Protein AF-A0A2S4K8B6-F1 (afdb_monomer)

Radius of gyration: 14.67 Å; Cα contacts (8 Å, |Δi|>4): 84; chains: 1; bounding box: 37×28×41 Å

Mean predicted aligned error: 7.92 Å

Sequence (93 aa):
MTKEITNGEKALALLQAACAQMEPMTPAQLRDWQKRMGLTGRGAARLLGMSATAYLDRVNGKSYTTGQQITVSRVITLACTALEAVHIANSQR

Nearest PDB structures (foldseek):
  4yba-assembly1_A  TM=7.379E-01  e=1.547E-02  Klebsiella pneumoniae
  7fa3-assembly1_A  TM=6.774E-01  e=1.195E-01  Pseudomonas phage JBD30
  7fa3-assembly1_B  TM=6.709E-01  e=1.680E-01  Pseudomonas phage JBD30
  2ox6-assembly2_C  TM=7.249E-01  e=2.965E-01  Shewanella oneidensis MR-1
  7vjn-assembly1_B  TM=6.769E-01  e=2.965E-01  Pseudomonas phage JBD30

Foldseek 3Di:
DVVVVVLVVVLVVLLVVCVVDPDFDALVNLVVLCVVLVHDLCRLCVQLVHDSLVSVCRNVQARPVPRDGDTRDSVNSSSSSSVVSVSVSVVVD

Solvent-accessible surface area (backbone atoms only — not comparable to full-atom values): 5234 Å² total; per-residue (Å²): 116,71,70,61,55,55,52,51,53,52,48,49,50,54,49,49,56,48,66,76,64,59,68,50,42,49,30,66,55,52,49,50,50,36,58,76,70,72,45,51,68,60,55,47,12,58,75,70,75,47,54,49,65,66,41,49,22,33,50,67,30,30,34,83,89,77,67,43,77,36,77,42,48,54,68,56,38,48,52,52,51,52,52,49,50,53,49,57,64,57,77,75,112

Structure (mmCIF, N/CA/C/O backbone):
data_AF-A0A2S4K8B6-F1
#
_entry.id   AF-A0A2S4K8B6-F1
#
loop_
_atom_site.group_PDB
_atom_site.id
_atom_site.type_symbol
_atom_site.label_atom_id
_atom_site.label_alt_id
_atom_site.label_comp_id
_atom_site.label_asym_id
_atom_site.label_entity_id
_atom_site.label_seq_id
_atom_site.pdbx_PDB_ins_code
_atom_site.Cartn_x
_atom_site.Cartn_y
_atom_site.Cartn_z
_atom_site.occupancy
_atom_site.B_iso_or_equiv
_atom_site.auth_seq_id
_atom_site.auth_comp_id
_atom_site.auth_asym_id
_atom_site.auth_atom_id
_atom_site.pdbx_PDB_model_num
ATOM 1 N N . MET A 1 1 ? 23.864 2.541 -22.590 1.00 50.22 1 MET A N 1
ATOM 2 C CA . MET A 1 1 ? 24.136 3.475 -21.475 1.00 50.22 1 MET A CA 1
ATOM 3 C C . MET A 1 1 ? 23.161 4.650 -21.407 1.00 50.22 1 MET A C 1
ATOM 5 O O . MET A 1 1 ? 22.691 4.936 -20.322 1.00 50.22 1 MET A O 1
ATOM 9 N N . THR A 1 2 ? 22.777 5.296 -22.514 1.00 56.94 2 THR A N 1
ATOM 10 C CA . THR A 1 2 ? 21.913 6.500 -22.483 1.00 56.94 2 THR A CA 1
ATOM 11 C C . THR A 1 2 ? 20.467 6.245 -22.026 1.00 56.94 2 THR A C 1
ATOM 13 O O . THR A 1 2 ? 19.930 7.036 -21.265 1.00 56.94 2 THR A O 1
ATOM 16 N N . LYS A 1 3 ? 19.848 5.115 -22.411 1.00 58.12 3 LYS A N 1
ATOM 17 C CA . LYS A 1 3 ? 18.464 4.771 -22.007 1.00 58.12 3 LYS A CA 1
ATOM 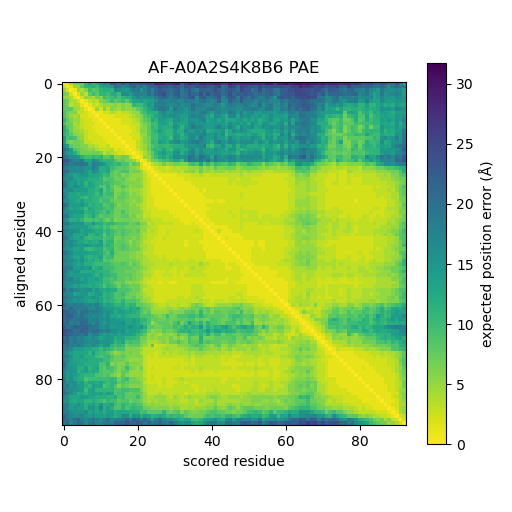18 C C . LYS A 1 3 ? 18.290 4.553 -20.496 1.00 58.12 3 LYS A C 1
ATOM 20 O O . LYS A 1 3 ? 17.244 4.890 -19.953 1.00 58.12 3 LYS A O 1
ATOM 25 N N . GLU A 1 4 ? 19.292 3.989 -19.823 1.00 55.41 4 GLU A N 1
ATOM 26 C CA . GLU A 1 4 ? 19.210 3.698 -18.382 1.00 55.41 4 GLU A CA 1
ATOM 27 C C . GLU A 1 4 ? 19.287 4.975 -17.540 1.00 55.41 4 GLU A C 1
ATOM 29 O O . GLU A 1 4 ? 18.562 5.100 -16.556 1.00 55.41 4 GLU A O 1
ATOM 34 N N . ILE A 1 5 ? 20.075 5.957 -17.990 1.00 60.12 5 ILE A N 1
ATOM 35 C CA . ILE A 1 5 ? 20.178 7.280 -17.360 1.00 60.12 5 ILE A CA 1
ATOM 36 C C . ILE A 1 5 ? 18.835 8.022 -17.465 1.00 60.12 5 ILE A C 1
ATOM 38 O O . ILE A 1 5 ? 18.325 8.519 -16.464 1.00 60.12 5 ILE A O 1
ATOM 42 N N . THR A 1 6 ? 18.186 7.993 -18.635 1.00 66.25 6 THR A N 1
ATOM 43 C CA . THR A 1 6 ? 16.878 8.644 -18.840 1.00 66.25 6 THR A CA 1
ATOM 44 C C . THR A 1 6 ? 15.751 8.003 -18.019 1.00 66.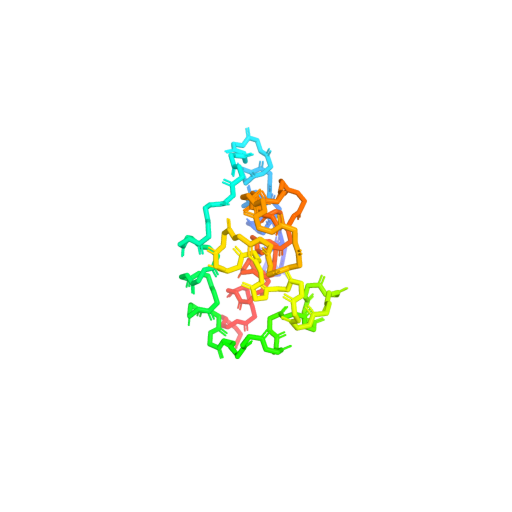25 6 THR A C 1
ATOM 46 O O . THR A 1 6 ? 14.835 8.693 -17.570 1.00 66.25 6 THR A O 1
ATOM 49 N N . ASN A 1 7 ? 15.794 6.684 -17.803 1.00 70.19 7 ASN A N 1
ATOM 50 C CA . ASN A 1 7 ? 14.804 5.993 -16.969 1.00 70.19 7 ASN A CA 1
ATOM 51 C C . ASN A 1 7 ? 14.981 6.330 -15.480 1.00 70.19 7 ASN A C 1
ATOM 53 O O . ASN A 1 7 ? 13.985 6.505 -14.777 1.00 70.19 7 ASN A O 1
ATOM 57 N N . GLY A 1 8 ? 16.227 6.478 -15.017 1.00 64.94 8 GLY A N 1
ATOM 58 C CA . GLY A 1 8 ? 16.536 6.912 -13.654 1.00 64.94 8 GLY A CA 1
ATOM 59 C C . GLY A 1 8 ? 16.044 8.331 -13.353 1.00 64.94 8 GLY A C 1
ATOM 60 O O . GLY A 1 8 ? 15.393 8.549 -12.333 1.00 64.94 8 GLY A O 1
ATOM 61 N N . GLU A 1 9 ? 16.270 9.281 -14.263 1.00 75.62 9 GLU A N 1
ATOM 62 C CA . GLU A 1 9 ? 15.799 10.668 -14.111 1.00 75.62 9 GLU A CA 1
ATOM 63 C C . GLU A 1 9 ? 14.269 10.770 -14.102 1.00 75.62 9 GLU A C 1
ATOM 65 O O . GLU A 1 9 ? 13.699 11.488 -13.280 1.00 75.62 9 GLU A O 1
ATOM 70 N N . LYS A 1 10 ? 13.580 10.000 -14.956 1.00 72.50 10 LYS A N 1
ATOM 71 C CA . LYS A 1 10 ? 12.110 9.927 -14.944 1.00 72.50 10 LYS A CA 1
ATOM 72 C C . LYS A 1 10 ? 11.572 9.351 -13.635 1.00 72.50 10 LYS A C 1
ATOM 74 O O . LYS A 1 10 ? 10.602 9.882 -13.100 1.00 72.50 10 LYS A O 1
ATOM 79 N N . ALA A 1 11 ? 12.198 8.300 -13.103 1.00 67.75 11 ALA A N 1
ATOM 80 C CA . ALA A 1 11 ? 11.811 7.723 -11.816 1.00 67.75 11 ALA A CA 1
ATOM 81 C C . ALA A 1 11 ? 12.013 8.722 -10.664 1.00 67.75 11 ALA A C 1
ATOM 83 O O . ALA A 1 11 ? 11.141 8.860 -9.806 1.00 67.75 11 ALA A O 1
ATOM 84 N N . LEU A 1 12 ? 13.121 9.470 -10.678 1.00 70.00 12 LEU A N 1
ATOM 85 C CA . LEU A 1 12 ? 13.409 10.499 -9.680 1.00 70.00 12 LEU A CA 1
ATOM 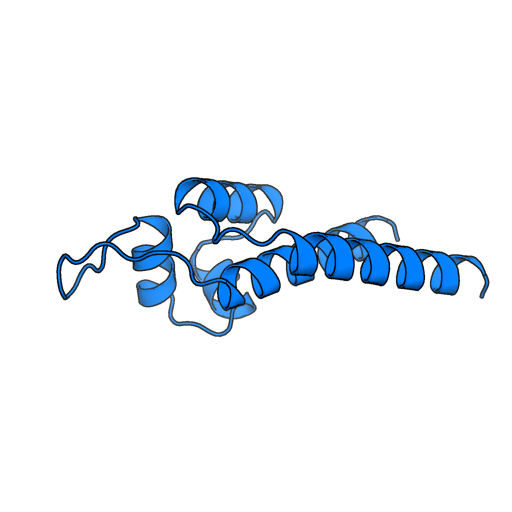86 C C . LEU A 1 12 ? 12.412 11.668 -9.754 1.00 70.00 12 LEU A C 1
ATOM 88 O O . LEU A 1 12 ? 11.909 12.104 -8.720 1.00 70.00 12 LEU A O 1
ATOM 92 N N . ALA A 1 13 ? 12.065 12.124 -10.961 1.00 73.19 13 ALA A N 1
ATOM 93 C CA . ALA A 1 13 ? 11.081 13.184 -11.169 1.00 73.19 13 ALA A CA 1
ATOM 94 C C . ALA A 1 13 ? 9.669 12.767 -10.715 1.00 73.19 13 ALA A C 1
ATOM 96 O O . ALA A 1 13 ? 8.969 13.554 -10.077 1.00 73.19 13 ALA A O 1
ATOM 97 N N . LEU A 1 14 ? 9.269 11.514 -10.973 1.00 66.50 14 LEU A N 1
A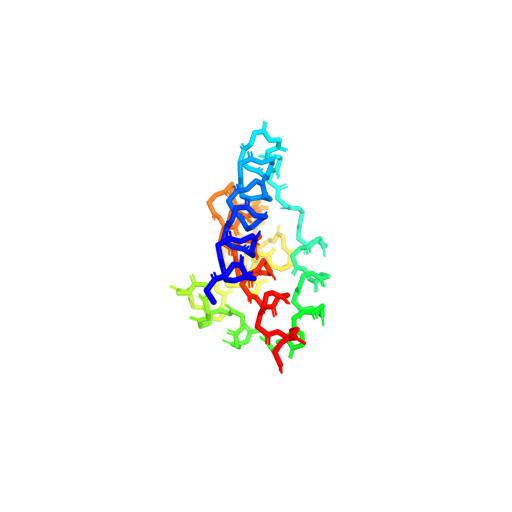TOM 98 C CA . LEU A 1 14 ? 8.004 10.954 -10.480 1.00 66.50 14 LEU A CA 1
ATOM 99 C C . LEU A 1 14 ? 7.973 10.884 -8.948 1.00 66.50 14 LEU A C 1
ATOM 101 O O . LEU A 1 14 ? 6.962 11.232 -8.339 1.00 66.50 14 LEU A O 1
ATOM 105 N N . LEU A 1 15 ? 9.086 10.499 -8.318 1.00 66.56 15 LEU A N 1
ATOM 106 C CA . LEU A 1 15 ? 9.217 10.476 -6.860 1.00 66.56 15 LEU A CA 1
ATOM 107 C C . LEU A 1 15 ? 9.181 11.883 -6.250 1.00 66.56 15 LEU A C 1
ATOM 109 O O . LEU A 1 15 ? 8.497 12.088 -5.252 1.00 66.56 15 LEU A O 1
ATOM 113 N N . GLN A 1 16 ? 9.861 12.867 -6.843 1.00 71.00 16 GLN A N 1
ATOM 114 C CA . GLN A 1 16 ? 9.829 14.256 -6.367 1.00 71.00 16 GLN A CA 1
ATOM 115 C C . GLN A 1 16 ? 8.440 14.888 -6.509 1.00 71.00 16 GLN A C 1
ATOM 117 O O . GLN A 1 16 ? 7.965 15.516 -5.563 1.00 71.00 16 GLN A O 1
ATOM 122 N N . ALA A 1 17 ? 7.762 14.682 -7.642 1.00 65.44 17 ALA A N 1
ATOM 123 C CA . ALA A 1 17 ? 6.394 15.156 -7.845 1.00 65.44 17 ALA A CA 1
ATOM 124 C C . ALA A 1 17 ? 5.415 14.504 -6.854 1.00 65.44 17 ALA A C 1
ATOM 126 O O . ALA A 1 17 ? 4.575 15.193 -6.274 1.00 65.44 17 ALA A O 1
ATOM 127 N N . ALA A 1 18 ? 5.574 13.201 -6.598 1.00 62.38 18 ALA A N 1
ATOM 128 C CA . ALA A 1 18 ? 4.794 12.488 -5.593 1.00 62.38 18 ALA A CA 1
ATOM 129 C C . ALA A 1 18 ? 5.058 13.012 -4.173 1.00 62.38 18 ALA A C 1
ATOM 131 O O . ALA A 1 18 ? 4.114 13.223 -3.419 1.00 62.38 18 ALA A O 1
ATOM 132 N N . CYS A 1 19 ? 6.318 13.270 -3.810 1.00 65.62 19 CYS A N 1
ATOM 133 C CA . CYS A 1 19 ? 6.701 13.839 -2.514 1.00 65.62 19 CYS A CA 1
ATOM 134 C C . CYS A 1 19 ? 6.164 15.256 -2.284 1.00 65.62 19 CYS A C 1
ATOM 136 O O . CYS A 1 19 ? 5.772 15.570 -1.162 1.00 65.62 19 CYS A O 1
ATOM 138 N N . ALA A 1 20 ? 6.121 16.097 -3.320 1.00 65.69 20 ALA A N 1
ATOM 139 C CA . ALA A 1 20 ? 5.701 17.495 -3.207 1.00 65.69 20 ALA A CA 1
ATOM 140 C C . ALA A 1 20 ? 4.185 17.682 -3.006 1.00 65.69 20 ALA A C 1
ATOM 142 O O . ALA A 1 20 ? 3.768 18.718 -2.495 1.00 65.69 20 ALA A O 1
ATOM 143 N N . GLN A 1 21 ? 3.362 16.702 -3.394 1.00 61.69 21 GLN A N 1
ATOM 144 C CA . GLN A 1 21 ? 1.894 16.817 -3.418 1.00 61.69 21 GLN A CA 1
ATOM 145 C C . GLN A 1 21 ? 1.185 15.740 -2.586 1.00 61.69 21 GLN A C 1
ATOM 147 O O . GLN A 1 21 ? 0.001 15.477 -2.789 1.00 61.69 21 GLN A O 1
ATOM 152 N N . MET A 1 22 ? 1.899 15.060 -1.685 1.00 62.88 22 MET A N 1
ATOM 153 C CA . MET A 1 22 ? 1.401 13.820 -1.092 1.00 62.88 22 MET A CA 1
ATOM 154 C C . MET A 1 22 ? 0.368 14.054 0.011 1.00 62.88 22 MET A C 1
ATOM 156 O O . MET A 1 22 ? 0.652 14.002 1.215 1.00 62.88 22 MET A O 1
ATOM 160 N N . GLU A 1 23 ? -0.870 14.247 -0.422 1.00 69.69 23 GLU A N 1
ATOM 161 C CA . GLU A 1 23 ? -2.015 13.921 0.405 1.00 69.69 23 GLU A CA 1
ATOM 162 C C . GLU A 1 23 ? -2.010 12.413 0.696 1.00 69.69 23 GLU A C 1
ATOM 164 O O . GLU A 1 23 ? -1.684 11.606 -0.185 1.00 69.69 23 GLU A O 1
ATOM 169 N N . PRO A 1 24 ? -2.304 12.000 1.940 1.00 81.50 24 PRO A N 1
ATOM 170 C CA . PRO A 1 24 ? -2.314 10.590 2.279 1.00 81.50 24 PRO A CA 1
ATOM 171 C C . PRO A 1 24 ? -3.353 9.848 1.430 1.00 81.50 24 PRO A C 1
ATOM 173 O O . PRO A 1 24 ? -4.495 10.293 1.312 1.00 81.50 24 PRO A O 1
ATOM 176 N N . MET A 1 25 ? -2.969 8.705 0.852 1.00 85.56 25 MET A N 1
ATOM 177 C CA . MET A 1 25 ? -3.902 7.887 0.079 1.00 85.56 25 MET A CA 1
ATOM 178 C C . MET A 1 25 ? -5.132 7.524 0.913 1.00 85.56 25 MET A C 1
ATOM 180 O O . MET A 1 25 ? -5.061 7.149 2.083 1.00 85.56 25 MET A O 1
ATOM 184 N N . THR A 1 26 ? -6.289 7.556 0.277 1.00 86.94 26 THR A N 1
ATOM 185 C CA . THR A 1 26 ? -7.490 6.956 0.845 1.00 86.94 26 THR A CA 1
ATOM 186 C C . THR A 1 26 ? -7.375 5.425 0.829 1.00 86.94 26 THR A C 1
ATOM 188 O O . THR A 1 26 ? -6.680 4.853 -0.020 1.00 86.94 26 THR A O 1
ATOM 191 N N . PRO A 1 27 ? -8.117 4.714 1.696 1.00 89.00 27 PRO A N 1
ATOM 192 C CA . PRO A 1 27 ? -8.227 3.257 1.621 1.00 89.00 27 PRO A CA 1
ATOM 193 C C . PRO A 1 27 ? -8.661 2.749 0.235 1.00 89.00 27 PRO A C 1
ATOM 195 O O . PRO A 1 27 ? -8.232 1.683 -0.202 1.00 89.00 27 PRO A O 1
ATOM 198 N N . ALA A 1 28 ? -9.484 3.521 -0.487 1.00 86.88 28 ALA A N 1
ATOM 199 C CA . ALA A 1 28 ? -9.883 3.208 -1.858 1.00 86.88 28 ALA A CA 1
ATOM 200 C C . ALA A 1 28 ? -8.699 3.261 -2.831 1.00 86.88 28 ALA A C 1
ATOM 202 O O . ALA A 1 28 ? -8.459 2.289 -3.544 1.00 86.88 28 ALA A O 1
ATOM 203 N N . GLN A 1 29 ? -7.904 4.331 -2.784 1.00 86.81 29 GLN A N 1
ATOM 204 C CA . GLN A 1 29 ? -6.702 4.462 -3.612 1.00 86.81 29 GLN A CA 1
ATOM 205 C C . GLN A 1 29 ? -5.674 3.363 -3.317 1.00 86.81 29 GLN A C 1
ATOM 207 O O . GLN A 1 29 ? -5.049 2.855 -4.247 1.00 86.81 29 GLN A O 1
ATOM 212 N N . LEU A 1 30 ? -5.544 2.937 -2.054 1.00 89.38 30 LEU A N 1
ATOM 213 C CA . LEU A 1 30 ? -4.677 1.817 -1.681 1.00 89.38 30 LEU A CA 1
ATOM 214 C C . LEU A 1 30 ? -5.154 0.485 -2.290 1.00 89.38 30 LEU A C 1
ATOM 216 O O . LEU A 1 30 ? -4.335 -0.303 -2.765 1.00 89.38 30 LEU A O 1
ATOM 220 N N . ARG A 1 31 ? -6.472 0.239 -2.328 1.00 90.88 31 ARG A N 1
ATOM 221 C CA . ARG A 1 31 ? -7.048 -0.939 -3.008 1.00 90.88 31 ARG A CA 1
ATOM 222 C C . ARG A 1 31 ? -6.817 -0.901 -4.511 1.00 90.88 31 ARG A C 1
ATOM 224 O O . ARG A 1 31 ? -6.498 -1.930 -5.103 1.00 90.88 31 ARG A O 1
ATOM 231 N N . ASP A 1 32 ? -6.976 0.263 -5.127 1.00 90.81 32 ASP A N 1
ATOM 232 C CA . ASP A 1 32 ? -6.766 0.409 -6.564 1.00 90.81 32 ASP A CA 1
ATOM 233 C C . ASP A 1 32 ? -5.291 0.230 -6.927 1.00 90.81 32 ASP A C 1
ATOM 235 O O . ASP A 1 32 ? -4.989 -0.466 -7.893 1.00 90.81 32 ASP A O 1
ATOM 239 N N . TRP A 1 33 ? -4.369 0.759 -6.114 1.00 90.75 33 TRP A N 1
ATOM 240 C CA . TRP A 1 33 ? -2.935 0.480 -6.237 1.00 90.75 33 TRP A CA 1
ATOM 241 C C . TRP A 1 33 ? -2.645 -1.024 -6.171 1.00 90.75 33 TRP A C 1
ATOM 243 O O . TRP A 1 33 ? -1.966 -1.561 -7.046 1.00 90.75 33 TRP A O 1
ATOM 253 N N . GLN A 1 34 ? -3.229 -1.733 -5.200 1.00 92.38 34 GLN A N 1
ATOM 254 C CA . GLN A 1 34 ? -3.049 -3.181 -5.064 1.00 92.38 34 GLN A CA 1
ATOM 255 C C . GLN A 1 34 ? -3.482 -3.935 -6.333 1.00 92.38 34 GLN A C 1
ATOM 257 O O . GLN A 1 34 ? -2.783 -4.846 -6.782 1.00 92.38 34 GLN A O 1
ATOM 262 N N . LYS A 1 35 ? -4.620 -3.540 -6.922 1.00 92.19 35 LYS A N 1
ATOM 263 C CA . LYS A 1 35 ? -5.139 -4.118 -8.170 1.00 92.19 35 LYS A CA 1
ATOM 264 C C . LYS A 1 35 ? -4.231 -3.819 -9.360 1.00 92.19 35 LYS A C 1
ATOM 266 O O . LYS A 1 35 ? -3.945 -4.739 -10.119 1.00 92.19 35 LYS A O 1
ATOM 271 N N . ARG A 1 36 ? -3.757 -2.574 -9.510 1.00 89.25 36 ARG A N 1
ATOM 272 C CA . ARG A 1 36 ? -2.846 -2.177 -10.604 1.00 89.25 36 ARG A CA 1
ATOM 273 C C . ARG A 1 36 ? -1.540 -2.963 -10.575 1.00 89.25 36 ARG A C 1
ATOM 275 O O . ARG A 1 36 ? -1.060 -3.381 -11.618 1.00 89.25 36 ARG A O 1
ATOM 282 N N . MET A 1 37 ? -1.019 -3.220 -9.379 1.00 88.75 37 MET A N 1
ATOM 283 C CA . MET A 1 37 ? 0.196 -4.012 -9.176 1.00 88.75 37 MET A CA 1
ATOM 284 C C . MET A 1 37 ? -0.033 -5.531 -9.304 1.00 88.75 37 MET A C 1
ATOM 286 O O . MET A 1 37 ? 0.923 -6.298 -9.215 1.00 88.75 37 MET A O 1
ATOM 290 N N . GLY A 1 38 ? -1.283 -5.992 -9.447 1.00 91.75 38 GLY A N 1
ATOM 291 C CA . GLY A 1 38 ? -1.618 -7.419 -9.512 1.00 91.75 38 GLY A CA 1
ATOM 292 C C . GLY A 1 38 ? -1.316 -8.190 -8.220 1.00 91.75 38 GLY A C 1
ATOM 293 O O . GLY A 1 38 ? -1.059 -9.393 -8.257 1.00 91.75 38 GLY A O 1
ATOM 294 N N . LEU A 1 39 ? -1.309 -7.514 -7.066 1.00 91.56 39 LEU A N 1
ATOM 295 C CA . LEU A 1 39 ? -0.884 -8.098 -5.793 1.00 91.56 39 LEU A CA 1
ATOM 296 C C . LEU A 1 39 ? -2.061 -8.679 -5.001 1.00 91.56 39 LEU A C 1
ATOM 298 O O . LEU A 1 39 ? -3.158 -8.120 -4.941 1.00 91.56 39 LEU A O 1
ATOM 302 N N . THR A 1 40 ? -1.807 -9.773 -4.282 1.00 92.88 40 THR A N 1
ATOM 303 C CA . THR A 1 40 ? -2.690 -10.202 -3.184 1.00 92.88 40 THR A CA 1
ATOM 304 C C . THR A 1 40 ? -2.457 -9.322 -1.954 1.00 92.88 40 THR A C 1
ATOM 306 O O . THR A 1 40 ? -1.371 -8.767 -1.794 1.00 92.88 40 THR A O 1
ATOM 309 N N . GLY A 1 41 ? -3.417 -9.245 -1.024 1.00 90.06 41 GLY A N 1
ATOM 310 C CA . GLY A 1 41 ? -3.234 -8.462 0.210 1.00 90.06 41 GLY A CA 1
ATOM 311 C C . GLY A 1 41 ? -2.014 -8.902 1.034 1.00 90.06 41 GLY A C 1
ATOM 312 O O . GLY A 1 41 ? -1.293 -8.070 1.575 1.00 90.06 41 GLY A O 1
ATOM 313 N N . ARG A 1 42 ? -1.703 -10.209 1.053 1.00 91.81 42 ARG A N 1
ATOM 314 C CA . ARG A 1 42 ? -0.468 -10.730 1.671 1.00 91.81 42 ARG A CA 1
ATOM 315 C C . ARG A 1 42 ? 0.791 -10.322 0.902 1.00 91.81 42 ARG A C 1
ATOM 317 O O . ARG A 1 42 ? 1.797 -10.002 1.527 1.00 91.81 42 ARG A O 1
ATOM 324 N N . GLY A 1 43 ? 0.739 -10.324 -0.431 1.00 92.50 43 GLY A N 1
ATOM 325 C CA . GLY A 1 43 ? 1.846 -9.875 -1.280 1.00 92.50 43 GLY A CA 1
ATOM 326 C C . GLY A 1 43 ? 2.151 -8.389 -1.093 1.00 92.50 43 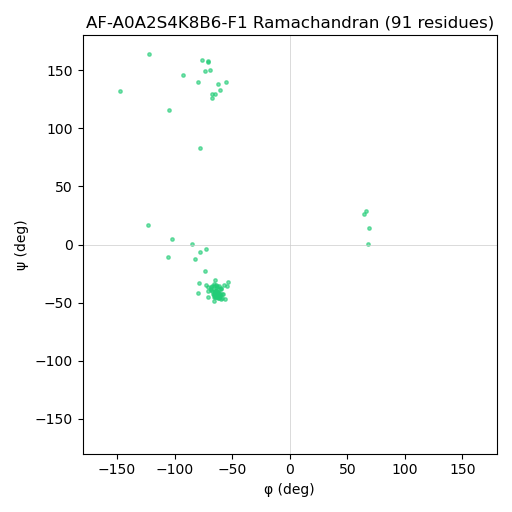GLY A C 1
ATOM 327 O O . GLY A 1 43 ? 3.303 -8.017 -0.893 1.00 92.50 43 GLY A O 1
ATOM 328 N N . ALA A 1 44 ? 1.111 -7.557 -1.059 1.00 91.75 44 ALA A N 1
ATOM 329 C CA . ALA A 1 44 ? 1.224 -6.133 -0.775 1.00 91.75 44 ALA A CA 1
ATOM 330 C C . ALA A 1 44 ? 1.782 -5.862 0.629 1.00 91.75 44 ALA A C 1
ATOM 332 O O . ALA A 1 44 ? 2.721 -5.083 0.772 1.00 91.75 44 ALA A O 1
ATOM 333 N N . ALA A 1 45 ? 1.273 -6.553 1.654 1.00 93.12 45 ALA A N 1
ATOM 334 C CA . ALA A 1 45 ? 1.780 -6.429 3.019 1.00 93.12 45 ALA A CA 1
ATOM 335 C C . ALA A 1 45 ? 3.275 -6.779 3.112 1.00 93.12 45 ALA A C 1
ATOM 337 O O . ALA A 1 45 ? 4.043 -6.043 3.729 1.00 93.12 45 ALA A O 1
ATOM 338 N N . ARG A 1 46 ? 3.704 -7.853 2.434 1.00 92.94 46 ARG A N 1
ATOM 339 C CA . ARG A 1 46 ? 5.112 -8.264 2.379 1.00 92.94 46 ARG A CA 1
ATOM 340 C C . ARG A 1 46 ? 5.996 -7.225 1.691 1.00 92.94 46 ARG A C 1
ATOM 342 O O . ARG A 1 46 ? 7.075 -6.944 2.198 1.00 92.94 46 ARG A O 1
ATOM 349 N N . LEU A 1 47 ? 5.545 -6.648 0.577 1.00 89.81 47 LEU A N 1
ATOM 350 C CA . LEU A 1 47 ? 6.285 -5.598 -0.135 1.00 89.81 47 LEU A CA 1
ATOM 351 C C . LEU A 1 47 ? 6.409 -4.310 0.681 1.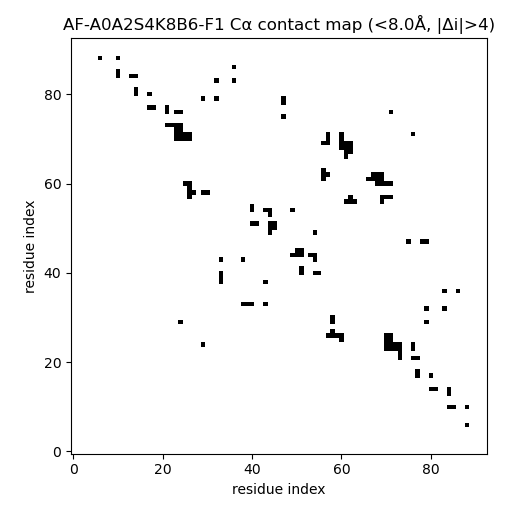00 89.81 47 LEU A C 1
ATOM 353 O O . LEU A 1 47 ? 7.443 -3.653 0.637 1.00 89.81 47 LEU A O 1
ATOM 357 N N . LEU A 1 48 ? 5.376 -3.973 1.451 1.00 89.06 48 LEU A N 1
ATOM 358 C CA . LEU A 1 48 ? 5.364 -2.802 2.325 1.00 89.06 48 LEU A CA 1
ATOM 359 C C . LEU A 1 48 ? 6.003 -3.063 3.701 1.00 89.06 48 LEU A C 1
ATOM 361 O O . LEU A 1 48 ? 6.017 -2.164 4.539 1.00 89.06 48 LEU A O 1
ATOM 365 N N . GLY A 1 49 ? 6.497 -4.279 3.962 1.00 90.88 49 GLY A N 1
ATOM 366 C CA . GLY A 1 49 ? 7.144 -4.636 5.227 1.00 90.88 49 GLY A CA 1
ATOM 367 C C . GLY A 1 49 ? 6.213 -4.618 6.445 1.00 90.88 49 GLY A C 1
ATOM 368 O O . GLY A 1 49 ? 6.668 -4.363 7.557 1.00 90.88 49 GLY A O 1
ATOM 369 N N . MET A 1 50 ? 4.914 -4.867 6.263 1.00 91.12 50 MET A N 1
ATOM 370 C CA . MET A 1 50 ? 3.918 -4.866 7.342 1.00 91.12 50 MET A CA 1
ATOM 371 C C . MET A 1 50 ? 3.184 -6.204 7.465 1.00 91.12 50 MET A C 1
ATOM 373 O O . MET A 1 50 ? 3.203 -7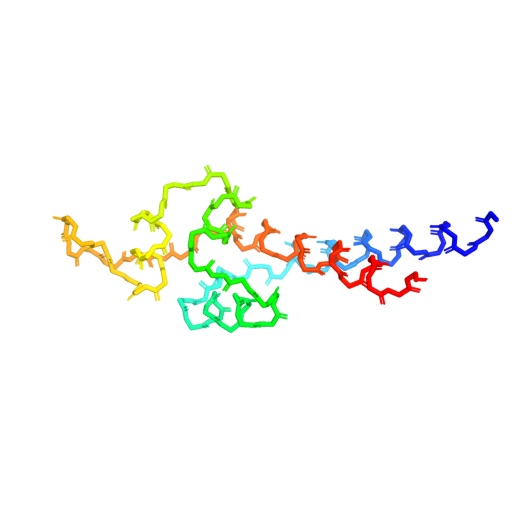.039 6.560 1.00 91.12 50 MET A O 1
ATOM 377 N N . SER A 1 51 ? 2.504 -6.419 8.595 1.00 92.19 51 SER A N 1
ATOM 378 C CA . SER A 1 51 ? 1.668 -7.609 8.773 1.00 92.19 51 SER A CA 1
ATOM 379 C C . SER A 1 51 ? 0.430 -7.562 7.870 1.00 92.19 51 SER A C 1
ATOM 381 O O . SER A 1 51 ? -0.106 -6.493 7.566 1.00 92.19 51 SER A O 1
ATOM 383 N N . ALA A 1 52 ? -0.061 -8.734 7.458 1.00 90.88 52 ALA A N 1
ATOM 384 C CA . ALA A 1 52 ? -1.246 -8.834 6.603 1.00 90.88 52 ALA A CA 1
ATOM 385 C C . ALA A 1 52 ? -2.493 -8.216 7.258 1.00 90.88 52 ALA A C 1
ATOM 387 O O . ALA A 1 52 ? -3.276 -7.553 6.586 1.00 90.88 52 ALA A O 1
ATOM 388 N N . THR A 1 53 ? -2.649 -8.373 8.573 1.00 89.44 53 THR A N 1
ATOM 389 C CA . THR A 1 53 ? -3.738 -7.769 9.351 1.00 89.44 53 THR A CA 1
ATOM 390 C C . THR A 1 53 ? -3.640 -6.246 9.360 1.00 89.44 53 THR A C 1
ATOM 392 O O . THR A 1 53 ? -4.619 -5.564 9.082 1.00 89.44 53 THR A O 1
ATOM 395 N N . ALA A 1 54 ? -2.441 -5.699 9.584 1.00 88.25 54 ALA A N 1
ATOM 396 C CA . ALA A 1 54 ? -2.220 -4.253 9.576 1.00 88.25 54 ALA A CA 1
ATOM 397 C C . ALA A 1 54 ? -2.451 -3.627 8.190 1.00 88.25 54 ALA A C 1
ATOM 399 O O . ALA A 1 54 ? -2.848 -2.461 8.098 1.00 88.25 54 ALA A O 1
ATOM 400 N N . TYR A 1 55 ? -2.197 -4.387 7.122 1.00 91.44 55 TYR A N 1
ATOM 401 C CA . TYR A 1 55 ? -2.530 -3.991 5.758 1.00 91.44 55 TYR A CA 1
ATOM 402 C C . TYR A 1 55 ? -4.046 -4.011 5.513 1.00 91.44 55 TYR A C 1
ATOM 404 O O . TYR A 1 55 ? -4.591 -3.046 4.981 1.00 91.44 55 TYR A O 1
ATOM 412 N N . LEU A 1 56 ? -4.743 -5.065 5.951 1.00 90.19 56 LEU A N 1
ATOM 413 C CA . LEU A 1 56 ? -6.200 -5.172 5.822 1.00 90.19 56 LEU A CA 1
ATOM 414 C C . LEU A 1 56 ? -6.935 -4.055 6.569 1.00 90.19 56 LEU A C 1
ATOM 416 O O . LEU A 1 56 ? -7.856 -3.468 6.010 1.00 90.19 56 LEU A O 1
ATOM 420 N N . ASP A 1 57 ? -6.496 -3.696 7.775 1.00 89.62 57 ASP A N 1
ATOM 421 C CA . ASP A 1 57 ? -7.081 -2.583 8.530 1.00 89.62 57 ASP A CA 1
ATOM 422 C C . ASP A 1 57 ? -6.974 -1.249 7.766 1.00 89.62 57 ASP A C 1
ATOM 424 O O . ASP A 1 57 ? -7.910 -0.448 7.741 1.00 89.62 57 ASP A O 1
ATOM 428 N N . ARG A 1 58 ? -5.850 -1.023 7.073 1.00 88.94 58 ARG A N 1
ATOM 429 C CA . ARG A 1 58 ? -5.634 0.164 6.225 1.00 88.94 58 ARG A CA 1
ATOM 430 C C . ARG A 1 58 ? -6.471 0.132 4.957 1.00 88.94 58 ARG A C 1
ATOM 432 O O . ARG A 1 58 ? -7.033 1.152 4.574 1.00 88.94 58 ARG A O 1
ATOM 439 N N . VAL A 1 59 ? -6.589 -1.035 4.331 1.00 90.38 59 VAL A N 1
ATOM 440 C CA . VAL A 1 59 ? -7.465 -1.258 3.176 1.00 90.38 59 VAL A CA 1
ATOM 441 C C . VAL A 1 59 ? -8.930 -1.047 3.545 1.00 90.38 59 VAL A C 1
ATOM 443 O O . VAL A 1 59 ? -9.679 -0.501 2.742 1.00 90.38 59 VAL A O 1
ATOM 446 N N . ASN A 1 60 ? -9.345 -1.429 4.749 1.00 88.00 60 ASN A N 1
ATOM 447 C CA . ASN A 1 60 ? -10.706 -1.229 5.239 1.00 88.00 60 ASN A CA 1
ATOM 448 C C . ASN A 1 60 ? -10.930 0.182 5.805 1.00 88.00 60 ASN A C 1
ATOM 450 O O . ASN A 1 60 ? -12.072 0.572 6.030 1.00 88.00 60 ASN A O 1
ATOM 454 N N . GLY A 1 61 ? -9.861 0.957 6.023 1.00 84.44 61 GLY A N 1
ATOM 455 C CA . GLY A 1 61 ? -9.923 2.296 6.613 1.00 84.44 61 GLY A CA 1
ATOM 456 C C . GLY A 1 61 ? -10.328 2.305 8.087 1.00 84.44 61 GLY A C 1
ATOM 457 O O . GLY A 1 61 ? -10.686 3.353 8.622 1.00 84.44 61 GLY A O 1
ATOM 458 N N . LYS A 1 62 ? -10.301 1.149 8.752 1.00 85.38 62 LYS A N 1
ATOM 459 C CA . LYS A 1 62 ? -10.747 0.972 10.132 1.00 85.38 62 LYS A CA 1
ATOM 460 C C . LYS A 1 62 ? -9.906 -0.105 10.801 1.00 85.38 62 LYS A C 1
ATOM 462 O O . LYS A 1 62 ? -9.735 -1.187 10.245 1.00 85.38 62 LYS A O 1
ATOM 467 N N . SER A 1 63 ? -9.418 0.184 12.003 1.00 76.44 63 SER A N 1
ATOM 468 C CA . SER A 1 63 ? -8.759 -0.815 12.834 1.00 76.44 63 SER A CA 1
ATOM 469 C C . SER A 1 63 ? -9.773 -1.852 13.279 1.00 76.44 63 SER A C 1
ATOM 471 O O . SER A 1 63 ? -10.813 -1.497 13.844 1.00 76.44 63 SER A O 1
ATOM 473 N N . TYR A 1 64 ? -9.453 -3.127 13.088 1.00 73.94 64 TYR A N 1
ATOM 474 C CA . TYR A 1 64 ? -10.293 -4.202 13.596 1.00 73.94 64 TYR A CA 1
ATOM 475 C C . TYR A 1 64 ? -10.280 -4.260 15.133 1.00 73.94 64 TYR A C 1
ATOM 477 O O . TYR A 1 64 ? -11.309 -4.516 15.750 1.00 73.94 64 TYR A O 1
ATOM 485 N N . THR A 1 65 ? -9.137 -3.958 15.758 1.00 74.06 65 THR A N 1
ATOM 486 C CA . THR A 1 65 ? -8.942 -4.070 17.213 1.00 74.06 65 THR A CA 1
ATOM 487 C C . THR A 1 65 ? -9.524 -2.893 17.992 1.00 74.06 65 THR A C 1
ATOM 489 O O . THR A 1 65 ? -10.115 -3.091 19.048 1.00 74.06 65 THR A O 1
ATOM 492 N N . THR A 1 66 ? -9.352 -1.660 17.502 1.00 73.44 66 THR A N 1
ATOM 493 C CA . THR A 1 66 ? -9.767 -0.448 18.239 1.00 73.44 66 THR A CA 1
ATOM 494 C C . THR A 1 66 ? -11.023 0.205 17.672 1.00 73.44 66 THR A C 1
ATOM 496 O O . THR A 1 66 ? -11.562 1.131 18.271 1.00 73.44 66 THR A O 1
ATOM 499 N N . GLY A 1 67 ? -11.481 -0.227 16.493 1.00 76.44 67 GLY A 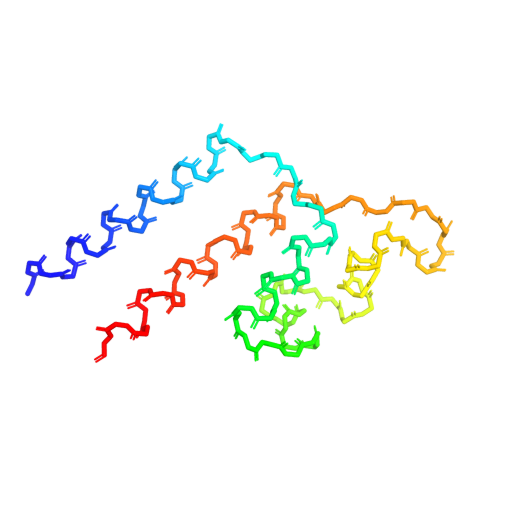N 1
ATOM 500 C CA . GLY A 1 67 ? -12.612 0.375 15.791 1.00 76.44 67 GLY A CA 1
ATOM 501 C C . GLY A 1 67 ? -12.354 1.790 15.261 1.00 76.44 67 GLY A C 1
ATOM 502 O O . GLY A 1 67 ? -13.251 2.372 14.650 1.00 76.44 67 GLY A O 1
ATOM 503 N N . GLN A 1 68 ? -11.156 2.342 15.464 1.00 77.75 68 GLN A N 1
ATOM 504 C CA . GLN A 1 68 ? -10.803 3.685 15.017 1.00 77.75 68 GLN A CA 1
ATOM 505 C C . GLN A 1 68 ? -10.601 3.733 13.506 1.00 77.75 68 GLN A C 1
ATOM 507 O O . GLN A 1 68 ? -10.157 2.758 12.895 1.00 77.75 68 GLN A O 1
ATOM 512 N N . GLN A 1 69 ? -10.897 4.884 12.903 1.00 75.56 69 GLN A N 1
ATOM 513 C CA . GLN A 1 69 ? -10.551 5.116 11.507 1.00 75.56 69 GLN A CA 1
ATOM 514 C C . GLN A 1 69 ? -9.031 5.125 11.351 1.00 75.56 69 GLN A C 1
ATOM 516 O O . GLN A 1 69 ? -8.327 5.818 12.084 1.00 75.56 69 GLN A O 1
ATOM 521 N N . ILE A 1 70 ? -8.534 4.349 10.391 1.00 78.88 70 ILE A N 1
ATOM 522 C CA . ILE A 1 70 ? -7.119 4.343 10.037 1.00 78.88 70 ILE A CA 1
ATOM 523 C C . ILE A 1 70 ? -6.959 5.093 8.728 1.00 78.88 70 ILE A C 1
ATOM 525 O O . ILE A 1 70 ? -7.423 4.651 7.676 1.00 78.88 70 ILE A O 1
ATOM 529 N N . THR A 1 71 ? -6.242 6.206 8.796 1.00 74.25 71 THR A N 1
ATOM 530 C CA . THR A 1 71 ? -5.710 6.876 7.619 1.00 74.25 71 THR A CA 1
ATOM 531 C C . THR A 1 71 ? -4.443 6.163 7.156 1.00 74.25 71 THR A C 1
ATOM 533 O O . THR A 1 71 ? -3.612 5.713 7.953 1.00 74.25 71 THR A O 1
ATOM 536 N N . VAL A 1 72 ? -4.280 6.030 5.841 1.00 81.12 72 VAL A N 1
ATOM 537 C CA . VAL A 1 72 ? -2.996 5.602 5.281 1.00 81.12 72 VAL A CA 1
ATOM 538 C C . VAL A 1 72 ? -2.016 6.736 5.544 1.00 81.12 72 VAL A C 1
ATOM 540 O O . VAL A 1 72 ? -2.304 7.882 5.227 1.00 81.12 72 VAL A O 1
ATOM 543 N N . SER A 1 73 ? -0.872 6.459 6.166 1.00 83.25 73 SER A N 1
ATOM 544 C CA . SER A 1 73 ? 0.099 7.517 6.442 1.00 83.25 73 SER A CA 1
ATOM 545 C C . SER A 1 73 ? 0.768 8.000 5.151 1.00 83.25 73 SER A C 1
ATOM 547 O O . SER A 1 73 ? 0.867 7.265 4.161 1.00 83.25 73 SER A O 1
ATOM 549 N N . ARG A 1 74 ? 1.307 9.225 5.173 1.00 83.25 74 ARG A N 1
ATOM 550 C CA . ARG A 1 74 ? 2.124 9.762 4.068 1.00 83.25 74 ARG A CA 1
ATOM 551 C C . ARG A 1 74 ? 3.298 8.842 3.716 1.00 83.25 74 ARG A C 1
ATOM 553 O O . ARG A 1 74 ? 3.609 8.659 2.550 1.00 83.25 74 ARG A O 1
ATOM 560 N N . VAL A 1 75 ? 3.888 8.185 4.716 1.00 84.50 75 VAL A N 1
ATOM 561 C CA . VAL A 1 75 ? 4.984 7.222 4.521 1.00 84.50 75 VAL A CA 1
ATOM 562 C C . VAL A 1 75 ? 4.538 6.007 3.703 1.00 84.50 75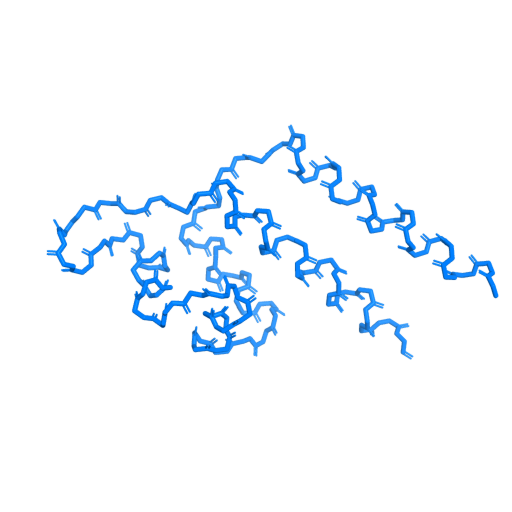 VAL A C 1
ATOM 564 O O . VAL A 1 75 ? 5.237 5.598 2.782 1.00 84.50 75 VAL A O 1
ATOM 567 N N . ILE A 1 76 ? 3.363 5.440 3.996 1.00 86.12 76 ILE A N 1
ATOM 568 C CA . ILE A 1 76 ? 2.841 4.303 3.218 1.00 86.12 76 ILE A CA 1
ATOM 569 C C . ILE A 1 76 ? 2.469 4.746 1.808 1.00 86.12 76 ILE A C 1
ATOM 571 O O . ILE A 1 76 ? 2.710 4.010 0.856 1.00 86.12 76 ILE A O 1
ATOM 575 N N . THR A 1 77 ? 1.933 5.958 1.676 1.00 86.94 77 THR A N 1
ATOM 576 C CA . THR A 1 77 ? 1.641 6.550 0.369 1.00 86.94 77 THR A CA 1
ATOM 577 C C . THR A 1 77 ? 2.916 6.650 -0.472 1.00 86.94 77 THR A C 1
ATOM 579 O O . THR A 1 77 ? 2.932 6.177 -1.605 1.00 86.94 77 THR A O 1
ATOM 582 N N . LEU A 1 78 ? 4.018 7.137 0.110 1.00 85.12 78 LEU A N 1
ATOM 583 C CA . LEU A 1 78 ? 5.320 7.202 -0.557 1.00 85.12 78 LEU A CA 1
ATOM 584 C C . LEU A 1 78 ? 5.816 5.818 -0.979 1.00 85.12 78 LEU A C 1
ATOM 586 O O . LEU A 1 78 ? 6.241 5.636 -2.117 1.00 85.12 78 LEU A O 1
ATOM 590 N N . ALA A 1 79 ? 5.740 4.837 -0.079 1.00 89.56 79 ALA A N 1
ATOM 591 C CA . ALA A 1 79 ? 6.175 3.475 -0.366 1.00 89.56 79 ALA A CA 1
ATOM 592 C C . ALA A 1 79 ? 5.380 2.848 -1.524 1.00 89.56 79 ALA A C 1
ATOM 594 O O . ALA A 1 79 ? 5.975 2.242 -2.414 1.00 89.56 79 ALA A O 1
ATOM 595 N N . CYS A 1 80 ? 4.055 3.033 -1.557 1.00 88.94 80 CYS A N 1
ATOM 596 C CA . CYS A 1 80 ? 3.209 2.541 -2.649 1.00 88.94 80 CYS A CA 1
ATOM 597 C C . CYS A 1 80 ? 3.600 3.180 -3.987 1.00 88.94 80 CYS A C 1
ATOM 599 O O . CYS A 1 80 ? 3.785 2.467 -4.975 1.00 88.94 80 CYS A O 1
ATOM 601 N N . THR A 1 81 ? 3.799 4.500 -4.007 1.00 85.44 81 THR A N 1
ATOM 602 C CA . THR A 1 81 ? 4.195 5.229 -5.218 1.00 85.44 81 THR A CA 1
ATOM 603 C C . THR A 1 81 ? 5.586 4.825 -5.705 1.00 85.44 81 THR A C 1
ATOM 605 O O . THR A 1 81 ? 5.789 4.628 -6.900 1.00 85.44 81 THR A O 1
ATOM 608 N N . ALA A 1 82 ? 6.544 4.639 -4.793 1.00 86.62 82 ALA A N 1
ATOM 609 C CA . ALA A 1 82 ? 7.888 4.188 -5.142 1.00 86.62 82 ALA A CA 1
ATOM 610 C C . ALA A 1 82 ? 7.879 2.782 -5.757 1.00 86.62 82 ALA A C 1
ATOM 612 O O . ALA A 1 82 ? 8.520 2.547 -6.781 1.00 86.62 82 ALA A O 1
ATOM 613 N N . LEU A 1 83 ? 7.113 1.857 -5.171 1.00 88.38 83 LEU A N 1
ATOM 614 C CA . LEU A 1 83 ? 6.954 0.503 -5.702 1.00 88.38 83 LEU A CA 1
ATOM 615 C C . LEU A 1 83 ? 6.278 0.502 -7.078 1.00 88.38 83 LEU A C 1
ATOM 617 O O . LEU A 1 83 ? 6.697 -0.249 -7.956 1.00 88.38 83 LEU A O 1
ATOM 621 N N . GLU A 1 84 ? 5.271 1.352 -7.282 1.00 85.75 84 GLU A N 1
ATOM 622 C CA . GLU A 1 84 ? 4.593 1.500 -8.574 1.00 85.75 84 GLU A CA 1
ATOM 623 C C . GLU A 1 84 ? 5.543 2.051 -9.648 1.00 85.75 84 GLU A C 1
ATOM 625 O O . GLU A 1 84 ? 5.623 1.492 -10.741 1.00 85.75 84 GLU A O 1
ATOM 630 N N . ALA A 1 85 ? 6.347 3.068 -9.323 1.00 80.88 85 ALA A N 1
ATOM 631 C CA . ALA A 1 85 ? 7.350 3.614 -10.238 1.00 80.88 85 ALA A CA 1
ATOM 632 C C . ALA A 1 85 ? 8.396 2.563 -10.653 1.00 80.88 85 ALA A C 1
ATOM 634 O O . ALA A 1 85 ? 8.708 2.430 -11.839 1.00 80.88 85 ALA A O 1
ATOM 635 N N . VAL A 1 86 ? 8.900 1.774 -9.697 1.00 83.38 86 VAL A N 1
ATOM 636 C CA . VAL A 1 86 ? 9.842 0.676 -9.975 1.00 83.38 86 VAL A CA 1
ATOM 637 C C . VAL A 1 86 ? 9.189 -0.412 -10.830 1.00 83.38 86 VAL A C 1
ATOM 639 O O . VAL A 1 86 ? 9.807 -0.916 -11.766 1.00 83.38 86 VAL A O 1
ATOM 642 N N . HIS A 1 87 ? 7.936 -0.766 -10.544 1.00 83.50 87 HIS A N 1
ATOM 643 C CA . HIS A 1 87 ? 7.200 -1.760 -11.321 1.00 83.50 87 HIS A CA 1
ATOM 644 C C . HIS A 1 87 ? 7.020 -1.326 -12.779 1.00 83.50 87 HIS A C 1
ATOM 646 O O . HIS A 1 87 ? 7.310 -2.103 -13.686 1.00 83.50 87 HIS A O 1
ATOM 652 N N . ILE A 1 88 ? 6.632 -0.068 -13.011 1.00 78.00 88 ILE A N 1
ATOM 653 C CA . ILE A 1 88 ? 6.499 0.501 -14.358 1.00 78.00 88 ILE A CA 1
ATOM 654 C C . ILE A 1 88 ? 7.847 0.487 -15.091 1.00 78.00 88 ILE A C 1
ATOM 656 O O . ILE A 1 88 ? 7.899 0.088 -16.252 1.00 78.00 88 ILE A O 1
ATOM 660 N N . ALA A 1 89 ? 8.940 0.873 -14.425 1.00 73.88 89 ALA A N 1
ATOM 661 C CA . ALA A 1 89 ? 10.273 0.882 -15.030 1.00 73.88 89 ALA A CA 1
ATOM 662 C C . ALA A 1 89 ? 10.758 -0.522 -15.438 1.00 73.88 89 ALA A C 1
ATOM 664 O O . ALA A 1 89 ? 11.419 -0.669 -16.467 1.00 73.88 89 ALA A O 1
ATOM 665 N N . ASN A 1 90 ? 10.411 -1.551 -14.660 1.00 74.44 90 ASN A N 1
ATOM 666 C CA . ASN A 1 90 ? 10.809 -2.935 -14.924 1.00 74.44 90 ASN A CA 1
ATOM 667 C C . ASN A 1 90 ? 9.958 -3.616 -16.004 1.00 74.44 90 ASN A C 1
ATOM 669 O O . ASN A 1 90 ? 10.490 -4.417 -16.762 1.00 74.44 90 ASN A O 1
ATOM 673 N N . SER A 1 91 ? 8.672 -3.278 -16.117 1.00 66.94 91 SER A N 1
ATOM 674 C CA . SER A 1 91 ? 7.763 -3.832 -17.136 1.00 66.94 91 SER A CA 1
ATOM 675 C C . SER A 1 91 ? 8.023 -3.314 -18.563 1.00 66.94 91 SER A C 1
ATOM 677 O O . SER A 1 91 ? 7.343 -3.726 -19.496 1.00 66.94 91 SER A O 1
ATOM 679 N N . GLN A 1 92 ? 8.968 -2.383 -18.739 1.00 54.22 92 GLN A N 1
ATOM 680 C CA . GLN A 1 92 ? 9.384 -1.820 -20.035 1.00 54.22 92 GLN A CA 1
ATOM 681 C C . GLN A 1 92 ? 10.712 -2.415 -20.552 1.00 54.22 92 GLN A C 1
ATOM 683 O O . GLN A 1 92 ? 11.242 -1.940 -21.561 1.00 54.22 92 GLN A O 1
ATOM 688 N N . ARG A 1 93 ? 11.276 -3.404 -19.846 1.00 46.31 93 ARG A N 1
ATOM 689 C CA . ARG A 1 93 ? 12.392 -4.238 -20.316 1.00 46.31 93 ARG A CA 1
ATOM 690 C C . ARG A 1 93 ? 11.865 -5.507 -20.969 1.00 46.31 93 ARG A C 1
ATOM 692 O O . ARG A 1 93 ? 12.524 -5.936 -21.939 1.00 46.31 93 ARG A O 1
#

pLDDT: mean 79.95, std 11.64, range [46.31, 93.12]

Secondary structure (DSSP, 8-state):
-HHHHHHHHHHHHHHHHHHHT-PPPPHHHHHHHHHHTT--HHHHHHHTTS-HHHHHHHHHTB-TTT--B-PPPHHHHHHHHHHHHHHHHHTT-